Protein AF-A0A6C0GTU0-F1 (afdb_monomer)

Structure (mmCIF, N/CA/C/O backbone):
data_AF-A0A6C0GTU0-F1
#
_entry.id   AF-A0A6C0GTU0-F1
#
loop_
_atom_site.group_PDB
_atom_site.id
_atom_site.type_symbol
_atom_site.label_atom_id
_atom_site.label_alt_id
_atom_site.label_comp_id
_atom_site.label_asym_id
_atom_site.label_entity_id
_atom_site.label_seq_id
_atom_site.pdbx_PDB_ins_code
_atom_site.Cartn_x
_atom_site.Cartn_y
_atom_site.Cartn_z
_atom_site.occupancy
_atom_site.B_iso_or_equiv
_atom_site.auth_seq_id
_atom_site.auth_comp_id
_atom_site.auth_asym_id
_atom_site.auth_atom_id
_atom_site.pdbx_PDB_model_num
ATOM 1 N N . MET A 1 1 ? 48.951 -24.803 -34.160 1.00 52.44 1 MET A N 1
ATOM 2 C CA . MET A 1 1 ? 48.571 -24.005 -32.979 1.00 52.44 1 MET A CA 1
ATOM 3 C C . MET A 1 1 ? 47.193 -23.452 -33.278 1.00 52.44 1 MET A C 1
ATOM 5 O O . MET A 1 1 ? 47.098 -22.348 -33.770 1.00 52.44 1 MET A O 1
ATOM 9 N N . GLU A 1 2 ? 46.143 -24.242 -33.074 1.00 46.53 2 GLU A N 1
ATOM 10 C CA . GLU A 1 2 ? 44.761 -23.826 -33.342 1.00 46.53 2 GLU A CA 1
ATOM 11 C C . GLU A 1 2 ? 43.892 -24.468 -32.264 1.00 46.53 2 GLU A C 1
ATOM 13 O O . GLU A 1 2 ? 43.667 -25.677 -32.251 1.00 46.53 2 GLU A O 1
ATOM 18 N N . ARG A 1 3 ? 43.519 -23.664 -31.265 1.00 49.16 3 ARG A N 1
ATOM 19 C CA . ARG A 1 3 ? 42.569 -24.057 -30.227 1.00 49.16 3 ARG A CA 1
ATOM 20 C C . ARG A 1 3 ? 41.173 -23.763 -30.765 1.00 49.16 3 ARG A C 1
ATOM 22 O O . ARG A 1 3 ? 40.819 -22.602 -30.934 1.00 49.16 3 ARG A O 1
ATOM 29 N N . LEU A 1 4 ? 40.402 -24.814 -31.025 1.00 56.84 4 LEU A N 1
ATOM 30 C CA . LEU A 1 4 ? 38.950 -24.736 -31.175 1.00 56.84 4 LEU A CA 1
ATOM 31 C C . LEU A 1 4 ? 38.357 -24.160 -29.874 1.00 56.84 4 LEU A C 1
ATOM 33 O O . LEU A 1 4 ? 38.624 -24.732 -28.813 1.00 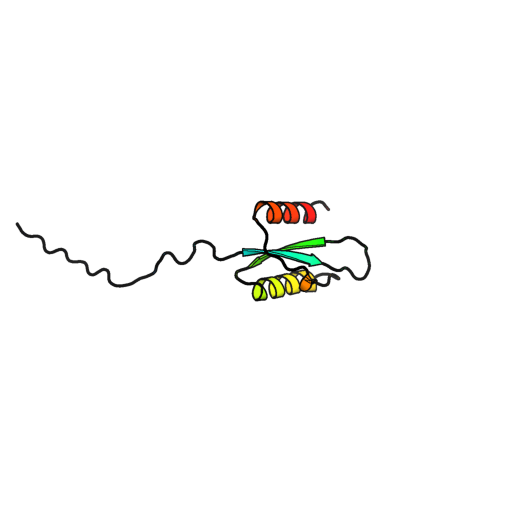56.84 4 LEU A O 1
ATOM 37 N N . PRO A 1 5 ? 37.559 -23.079 -29.897 1.00 54.44 5 PRO A N 1
ATOM 38 C CA . PRO A 1 5 ? 36.758 -22.719 -28.740 1.00 54.44 5 PRO A CA 1
ATOM 39 C C . PRO A 1 5 ? 35.554 -23.664 -28.674 1.00 54.44 5 PRO A C 1
ATOM 41 O O . PRO A 1 5 ? 34.545 -23.486 -29.354 1.00 54.44 5 PRO A O 1
ATOM 44 N N . ALA A 1 6 ? 35.680 -24.702 -27.852 1.00 55.50 6 ALA A N 1
ATOM 45 C CA . ALA A 1 6 ? 34.533 -25.371 -27.268 1.00 55.50 6 ALA A CA 1
ATOM 46 C C . ALA A 1 6 ? 34.048 -24.504 -26.100 1.00 55.50 6 ALA A C 1
ATOM 48 O O . ALA A 1 6 ? 34.686 -24.498 -25.057 1.00 55.50 6 ALA A O 1
ATOM 49 N N . ASP A 1 7 ? 32.979 -23.736 -26.306 1.00 50.25 7 ASP A N 1
ATOM 50 C CA . ASP A 1 7 ? 31.803 -23.853 -25.443 1.00 50.25 7 ASP A CA 1
ATOM 51 C C . ASP A 1 7 ? 30.600 -23.151 -26.084 1.00 50.25 7 ASP A C 1
ATOM 53 O O . ASP A 1 7 ? 30.548 -21.930 -26.249 1.00 50.25 7 ASP A O 1
ATOM 57 N N . LYS A 1 8 ? 29.619 -23.958 -26.485 1.00 53.31 8 LYS A N 1
ATOM 58 C CA . LYS A 1 8 ? 28.277 -23.487 -26.797 1.00 53.31 8 LYS A CA 1
ATOM 59 C C . LYS A 1 8 ? 27.559 -23.222 -25.472 1.00 53.31 8 LYS A C 1
ATOM 61 O O . LYS A 1 8 ? 26.814 -24.079 -25.011 1.00 53.31 8 LYS A O 1
ATOM 66 N N . ALA A 1 9 ? 27.686 -22.021 -24.922 1.00 47.44 9 ALA A N 1
ATOM 67 C CA . ALA A 1 9 ? 26.749 -21.539 -23.910 1.00 47.44 9 ALA A CA 1
ATOM 68 C C . ALA A 1 9 ? 25.492 -20.990 -24.608 1.00 47.44 9 ALA A C 1
ATOM 70 O O . ALA A 1 9 ? 25.292 -19.786 -24.753 1.00 47.44 9 ALA A O 1
ATOM 71 N N . SER A 1 10 ? 24.661 -21.899 -25.118 1.00 54.44 10 SER A N 1
ATOM 72 C CA . SER A 1 10 ? 23.276 -21.587 -25.459 1.00 54.44 10 SER A CA 1
ATOM 73 C C . SER A 1 10 ? 22.435 -21.774 -24.199 1.00 54.44 10 SER A C 1
ATOM 75 O O . SER A 1 10 ? 22.460 -22.849 -23.607 1.00 54.44 10 SER A O 1
ATOM 77 N N . THR A 1 11 ? 21.634 -20.760 -23.864 1.00 50.97 11 THR A N 1
ATOM 78 C CA . THR A 1 11 ? 20.606 -20.766 -22.807 1.00 50.97 11 THR A CA 1
ATOM 79 C C . THR A 1 11 ? 21.155 -20.613 -21.386 1.00 50.97 11 THR A C 1
ATOM 81 O O . THR A 1 11 ? 21.762 -21.528 -20.842 1.00 50.97 11 THR A O 1
ATOM 84 N N . ASN A 1 12 ? 20.882 -19.477 -20.742 1.00 45.12 12 ASN A N 1
ATOM 85 C CA . ASN A 1 12 ? 19.959 -19.410 -19.601 1.00 45.12 12 ASN A CA 1
ATOM 86 C C . ASN A 1 12 ? 20.028 -18.030 -18.934 1.00 45.12 12 ASN A C 1
ATOM 88 O O . ASN A 1 12 ? 21.021 -17.676 -18.311 1.00 45.12 12 ASN A O 1
ATOM 92 N N . ASN A 1 13 ? 18.886 -17.348 -19.026 1.00 49.62 13 ASN A N 1
ATOM 93 C CA . ASN A 1 13 ? 18.404 -16.268 -18.175 1.00 49.62 13 ASN A CA 1
ATOM 94 C C . ASN A 1 13 ? 19.110 -14.903 -18.317 1.00 49.62 13 ASN A C 1
ATOM 96 O O . ASN A 1 13 ? 20.298 -14.782 -18.021 1.00 49.62 13 ASN A O 1
ATOM 100 N N . PRO A 1 14 ? 18.375 -13.820 -18.662 1.00 48.56 14 PRO A N 1
ATOM 101 C CA . PRO A 1 14 ? 18.790 -12.514 -18.162 1.00 48.56 14 PRO A CA 1
ATOM 102 C C . PRO A 1 14 ? 18.867 -12.616 -16.627 1.00 48.56 14 PRO A C 1
ATOM 104 O O . PRO A 1 14 ? 18.194 -13.483 -16.058 1.00 48.56 14 PRO A O 1
ATOM 107 N N . PRO A 1 15 ? 19.636 -11.776 -15.916 1.00 49.19 15 PRO A N 1
ATOM 108 C CA . PRO A 1 15 ? 19.405 -11.599 -14.489 1.00 49.19 15 PRO A CA 1
ATOM 109 C C . PRO A 1 15 ? 17.989 -11.019 -14.302 1.00 49.19 15 PRO A C 1
ATOM 111 O O . PRO A 1 15 ? 17.791 -9.816 -14.181 1.00 49.19 15 PRO A O 1
ATOM 114 N N . LEU A 1 16 ? 16.977 -11.888 -14.359 1.00 50.59 16 LEU A N 1
ATOM 115 C CA . LEU A 1 16 ? 15.637 -11.665 -13.847 1.00 50.59 16 LEU A CA 1
ATOM 116 C C . LEU A 1 16 ? 15.835 -11.492 -12.346 1.00 50.59 16 LEU A C 1
ATOM 118 O O . LEU A 1 16 ? 16.264 -12.452 -11.715 1.00 50.59 16 LEU A O 1
ATOM 122 N N . TYR A 1 17 ? 15.565 -10.289 -11.837 1.00 49.41 17 TYR A N 1
ATOM 123 C CA . TYR A 1 17 ? 15.634 -9.815 -10.440 1.00 49.41 17 TYR A CA 1
ATOM 124 C C . TYR A 1 17 ? 16.536 -8.586 -10.229 1.00 49.41 17 TYR A C 1
ATOM 126 O O . TYR A 1 17 ? 17.278 -8.490 -9.258 1.00 49.41 17 TYR A O 1
ATOM 134 N N . LEU A 1 18 ? 16.402 -7.569 -11.079 1.00 50.41 18 LEU A N 1
ATOM 135 C CA . LEU A 1 18 ? 16.378 -6.204 -10.551 1.00 50.41 18 LEU A CA 1
ATOM 136 C C . LEU A 1 18 ? 14.923 -5.908 -10.181 1.00 50.41 18 LEU A C 1
ATOM 138 O O . LEU A 1 18 ? 14.146 -5.489 -11.022 1.00 50.41 18 LEU A O 1
ATOM 142 N N . SER A 1 19 ? 14.562 -6.260 -8.948 1.00 55.41 19 SER A N 1
ATOM 143 C CA . SER A 1 19 ? 13.517 -5.628 -8.135 1.00 55.41 19 SER A CA 1
ATOM 144 C C . SER A 1 19 ? 12.335 -4.980 -8.877 1.00 55.41 19 SER A C 1
ATOM 146 O O . SER A 1 19 ? 12.103 -3.788 -8.729 1.00 55.41 19 SER A O 1
ATOM 148 N N . ASP A 1 20 ? 11.525 -5.764 -9.594 1.00 66.00 20 ASP A N 1
ATOM 149 C CA . ASP A 1 20 ? 10.240 -5.312 -10.171 1.00 66.00 20 ASP A CA 1
ATOM 150 C C . ASP A 1 20 ? 9.150 -5.153 -9.084 1.00 66.00 20 ASP A C 1
ATOM 152 O O . ASP A 1 20 ? 7.972 -5.425 -9.293 1.00 66.00 20 ASP A O 1
ATOM 156 N N . MET A 1 21 ? 9.557 -4.855 -7.849 1.00 74.44 21 MET A N 1
ATOM 157 C CA . MET A 1 21 ? 8.645 -4.588 -6.748 1.00 74.44 21 MET A CA 1
ATOM 158 C C . MET A 1 21 ? 8.517 -3.079 -6.624 1.00 74.44 21 MET A C 1
ATOM 160 O O . MET A 1 21 ? 9.493 -2.380 -6.360 1.00 74.44 21 MET A O 1
ATOM 164 N N . ALA A 1 22 ? 7.306 -2.588 -6.829 1.00 85.81 22 ALA A N 1
ATOM 165 C CA . ALA A 1 22 ? 6.961 -1.206 -6.612 1.00 85.81 22 ALA A CA 1
ATOM 166 C C . ALA A 1 22 ? 6.493 -1.002 -5.165 1.00 85.81 22 ALA A C 1
ATOM 168 O O . ALA A 1 22 ? 5.860 -1.860 -4.536 1.00 85.81 22 ALA A O 1
ATOM 169 N N . LEU A 1 23 ? 6.810 0.170 -4.627 1.00 89.69 23 LEU A N 1
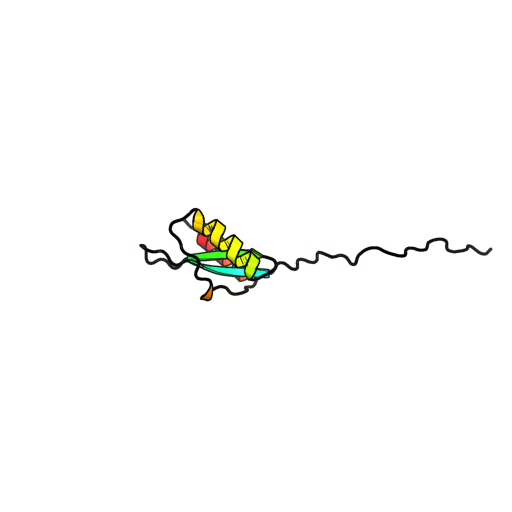ATOM 170 C CA . LEU A 1 23 ? 6.373 0.573 -3.303 1.00 89.69 23 LEU A CA 1
ATOM 171 C C . LEU A 1 23 ? 5.034 1.283 -3.445 1.00 89.69 23 LEU A C 1
ATOM 173 O O . LEU A 1 23 ? 4.864 2.175 -4.269 1.00 89.69 23 LEU A O 1
ATOM 177 N N . TYR A 1 24 ? 4.066 0.877 -2.642 1.00 90.44 24 TYR A N 1
ATOM 178 C CA . TYR A 1 24 ? 2.727 1.437 -2.632 1.00 90.44 24 TYR A CA 1
ATOM 179 C C . TYR A 1 24 ? 2.400 1.968 -1.245 1.00 90.44 24 TYR A C 1
ATOM 181 O O . TYR A 1 24 ? 2.774 1.375 -0.229 1.00 90.44 24 TYR A O 1
ATOM 189 N N . LYS A 1 25 ? 1.615 3.043 -1.196 1.00 90.19 25 LYS A N 1
ATOM 190 C CA . LYS A 1 25 ? 0.867 3.420 0.005 1.00 90.19 25 LYS A CA 1
ATOM 191 C C . LYS A 1 25 ? -0.617 3.257 -0.233 1.00 90.19 25 LYS A C 1
ATOM 193 O O . LYS A 1 25 ? -1.127 3.513 -1.324 1.00 90.19 25 LYS A O 1
ATOM 198 N N . ILE A 1 26 ? -1.316 2.867 0.820 1.00 88.69 26 ILE A N 1
ATOM 199 C CA . ILE A 1 26 ? -2.772 2.829 0.848 1.00 88.69 26 ILE A CA 1
ATOM 200 C C . ILE A 1 26 ? -3.269 3.433 2.149 1.00 88.69 26 ILE A C 1
ATOM 202 O O . ILE A 1 26 ? -2.728 3.180 3.229 1.00 88.69 26 ILE A O 1
ATOM 206 N N . LYS A 1 27 ? -4.295 4.268 2.017 1.00 87.62 27 LYS A N 1
ATOM 207 C CA . LYS A 1 27 ? -4.937 4.934 3.139 1.00 87.62 27 LYS A CA 1
ATOM 208 C C . LYS A 1 27 ? -5.830 3.945 3.874 1.00 87.62 27 LYS A C 1
ATOM 210 O O . LYS A 1 27 ? -6.550 3.167 3.255 1.00 87.62 27 LYS A O 1
ATOM 215 N N . LEU A 1 28 ?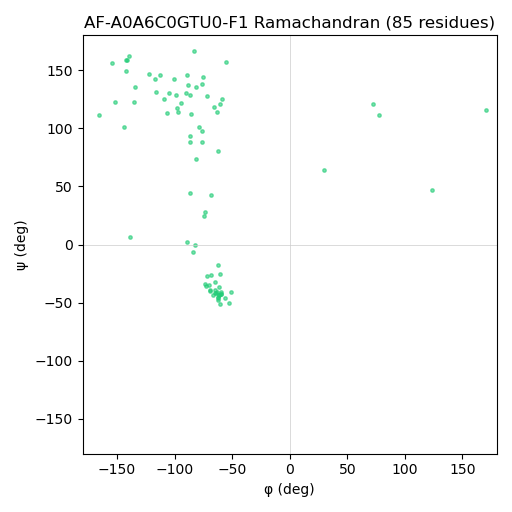 -5.802 3.988 5.195 1.00 82.31 28 LEU A N 1
ATOM 216 C CA . LEU A 1 28 ? -6.700 3.243 6.058 1.00 82.31 28 LEU A CA 1
ATOM 217 C C . LEU A 1 28 ? -7.837 4.146 6.520 1.00 82.31 28 LEU A C 1
ATOM 219 O O . LEU A 1 28 ? -7.613 5.227 7.069 1.00 82.31 28 LEU A O 1
ATOM 223 N N . ILE A 1 29 ? -9.062 3.668 6.343 1.00 76.38 29 ILE A N 1
ATOM 224 C CA . ILE A 1 29 ? -10.269 4.274 6.892 1.00 76.38 29 ILE A CA 1
ATOM 225 C C . ILE A 1 29 ? -10.585 3.521 8.185 1.00 76.38 29 ILE A C 1
ATOM 227 O O . ILE A 1 29 ? -10.892 2.327 8.164 1.00 76.38 29 ILE A O 1
ATOM 231 N N . LYS A 1 30 ? -10.485 4.200 9.333 1.00 71.00 30 LYS A N 1
ATOM 232 C CA . LYS A 1 30 ? -10.938 3.643 10.614 1.00 71.00 30 LYS A CA 1
ATOM 233 C C . LYS A 1 30 ? -12.411 3.978 10.822 1.00 71.00 30 LYS A C 1
ATOM 235 O O . LYS A 1 30 ? -12.808 5.122 10.632 1.00 71.00 30 LYS A O 1
ATOM 240 N N . ASN A 1 31 ? -13.193 3.010 11.295 1.00 61.12 31 ASN A N 1
ATOM 241 C CA . ASN A 1 31 ? -14.617 3.212 11.579 1.00 61.12 31 ASN A CA 1
ATOM 242 C C . ASN A 1 31 ? -14.862 4.168 12.778 1.00 61.12 31 ASN A C 1
ATOM 244 O O . ASN A 1 31 ? -15.878 4.846 12.821 1.00 61.12 31 ASN A O 1
ATOM 248 N N . ILE A 1 32 ? -13.917 4.282 13.730 1.00 56.38 32 ILE A N 1
ATOM 249 C CA . ILE A 1 32 ? -14.192 4.878 15.061 1.00 56.38 32 ILE A CA 1
ATOM 250 C C . ILE A 1 32 ? -13.113 5.811 15.649 1.00 56.38 32 ILE A C 1
ATOM 252 O O . ILE A 1 32 ? -13.217 6.232 16.799 1.00 56.38 32 ILE A O 1
ATOM 256 N N . SER A 1 33 ? -12.044 6.169 14.931 1.00 52.56 33 SER A N 1
ATOM 257 C CA . SER A 1 33 ? -11.112 7.202 15.433 1.00 52.56 33 SER A CA 1
ATOM 258 C C . SER A 1 33 ? -10.442 7.933 14.280 1.00 52.56 33 SER A C 1
ATOM 260 O O . SER A 1 33 ? -9.787 7.301 13.459 1.00 52.56 33 SER A O 1
ATOM 262 N N . ALA A 1 34 ? -10.600 9.257 14.255 1.00 53.56 34 ALA A N 1
ATOM 263 C CA . ALA A 1 34 ? -10.245 10.195 13.188 1.00 53.56 34 ALA A CA 1
ATOM 264 C C . ALA A 1 34 ? -8.731 10.383 12.940 1.00 53.56 34 ALA A C 1
ATOM 266 O O . ALA A 1 34 ? -8.258 11.504 12.783 1.00 53.56 34 ALA A O 1
ATOM 267 N N . ARG A 1 35 ? -7.944 9.304 12.938 1.00 61.16 35 ARG A N 1
ATOM 268 C CA . ARG A 1 35 ? -6.557 9.344 12.471 1.00 61.16 35 ARG A CA 1
ATOM 269 C C . ARG A 1 35 ? -6.482 8.649 11.126 1.00 61.16 35 ARG A C 1
ATOM 271 O O . ARG A 1 35 ? -6.702 7.445 11.034 1.00 61.16 35 ARG A O 1
ATOM 278 N N . GLU A 1 36 ? -6.186 9.439 10.105 1.00 69.31 36 GLU A N 1
ATOM 279 C CA . GLU A 1 36 ? -5.743 8.942 8.810 1.00 69.31 36 GLU A CA 1
ATOM 280 C C . GLU A 1 36 ? -4.436 8.174 9.036 1.00 69.31 36 GLU A C 1
ATOM 282 O O . GLU A 1 36 ? -3.480 8.728 9.577 1.00 69.31 36 GLU A O 1
ATOM 287 N N . ALA A 1 37 ? -4.417 6.890 8.685 1.00 77.94 37 ALA A N 1
ATOM 288 C CA . ALA A 1 37 ? -3.213 6.067 8.725 1.00 77.94 37 ALA A CA 1
ATOM 289 C C . ALA A 1 37 ? -2.888 5.608 7.306 1.00 77.94 37 ALA A C 1
ATOM 291 O O . ALA A 1 37 ? -3.791 5.327 6.518 1.00 77.94 37 ALA A O 1
ATOM 292 N N . TRP A 1 38 ? -1.606 5.551 6.974 1.00 85.25 38 TRP A N 1
ATOM 293 C CA . TRP A 1 38 ? -1.127 5.074 5.684 1.00 85.25 38 TRP A CA 1
ATOM 294 C C . TRP A 1 38 ? -0.306 3.826 5.934 1.00 85.25 38 TRP A C 1
ATOM 296 O O . TRP A 1 38 ? 0.572 3.840 6.791 1.00 85.25 38 TRP A O 1
ATOM 306 N N . ILE A 1 39 ? -0.573 2.755 5.187 1.00 84.75 39 ILE A N 1
ATOM 307 C CA . ILE A 1 39 ? 0.265 1.561 5.264 1.00 84.75 39 ILE A CA 1
ATOM 308 C C . ILE A 1 39 ? 1.169 1.472 4.036 1.00 84.75 39 ILE A C 1
ATOM 310 O O . ILE A 1 39 ? 0.683 1.571 2.905 1.00 84.75 39 ILE A O 1
ATOM 314 N N . PRO A 1 40 ? 2.473 1.254 4.255 1.00 88.88 40 PRO A N 1
ATOM 315 C CA . PRO A 1 40 ? 3.409 0.980 3.189 1.00 88.88 40 PRO A CA 1
ATOM 316 C C . PRO A 1 40 ? 3.310 -0.506 2.808 1.00 88.88 40 PRO A C 1
ATOM 318 O O . PRO A 1 40 ? 3.203 -1.401 3.670 1.00 88.88 40 PRO A O 1
ATOM 321 N N . VAL A 1 41 ? 3.294 -0.766 1.504 1.00 88.00 41 VAL A N 1
ATOM 322 C CA . VAL A 1 41 ? 3.146 -2.092 0.903 1.00 88.00 41 VAL A CA 1
ATOM 323 C C . VAL A 1 41 ? 4.154 -2.237 -0.224 1.00 88.00 41 VAL A C 1
ATOM 325 O O . VAL A 1 41 ? 4.145 -1.460 -1.166 1.00 88.00 41 VAL A O 1
ATOM 328 N N . ASN A 1 42 ? 5.006 -3.250 -0.133 1.00 88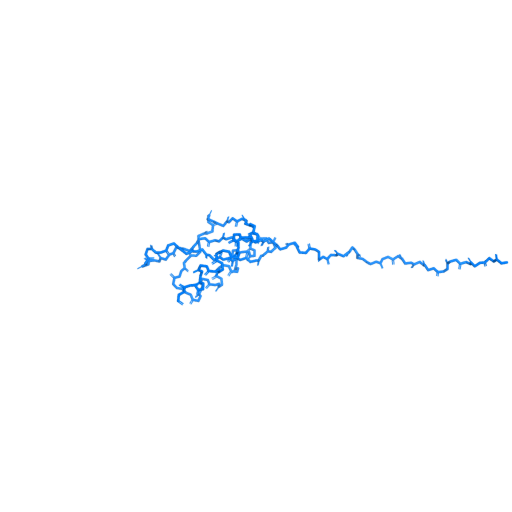.25 42 ASN A N 1
ATOM 329 C CA . ASN A 1 42 ? 5.908 -3.615 -1.214 1.00 88.25 42 ASN A CA 1
ATOM 330 C C . ASN A 1 42 ? 5.253 -4.724 -2.049 1.00 88.25 42 ASN A C 1
ATOM 332 O O . ASN A 1 42 ? 4.879 -5.755 -1.479 1.00 88.25 42 ASN A O 1
ATOM 336 N N . ALA A 1 43 ? 5.048 -4.502 -3.347 1.00 86.56 43 ALA A N 1
ATOM 337 C CA . ALA A 1 43 ? 4.347 -5.448 -4.213 1.00 86.56 43 ALA A CA 1
ATOM 338 C C . ALA A 1 43 ? 4.764 -5.320 -5.684 1.00 86.56 43 ALA A C 1
ATOM 340 O O . ALA A 1 43 ? 5.182 -4.260 -6.126 1.00 86.56 43 ALA A O 1
ATOM 341 N N . HIS A 1 44 ? 4.593 -6.386 -6.463 1.00 84.31 44 HIS A N 1
ATOM 342 C CA . HIS A 1 44 ? 4.845 -6.352 -7.912 1.00 84.31 44 HIS A CA 1
ATOM 343 C C . HIS A 1 44 ? 3.764 -5.600 -8.698 1.00 84.31 44 HIS A C 1
ATOM 345 O O . HIS A 1 44 ? 4.046 -4.922 -9.675 1.00 84.31 44 HIS A O 1
ATOM 351 N N . ASP A 1 45 ? 2.518 -5.688 -8.234 1.00 85.25 45 ASP A N 1
ATOM 352 C CA . ASP A 1 45 ? 1.364 -5.120 -8.918 1.00 85.25 45 ASP A CA 1
ATOM 353 C C . ASP A 1 45 ? 0.371 -4.539 -7.918 1.00 85.25 45 ASP A C 1
ATOM 355 O O . ASP A 1 45 ? 0.259 -4.993 -6.772 1.00 85.25 45 ASP A O 1
ATOM 359 N N . ILE A 1 46 ? -0.478 -3.634 -8.407 1.00 83.62 46 ILE A N 1
ATOM 360 C CA . ILE A 1 46 ? -1.621 -3.080 -7.670 1.00 83.62 46 ILE A CA 1
ATOM 361 C C . ILE A 1 46 ? -2.493 -4.185 -7.055 1.00 83.62 46 ILE A C 1
ATOM 363 O O . ILE A 1 46 ? -2.918 -4.064 -5.909 1.00 83.62 46 ILE A O 1
ATOM 367 N N . ALA A 1 47 ? -2.751 -5.288 -7.766 1.00 87.38 47 ALA A N 1
ATOM 368 C CA . ALA A 1 47 ? -3.569 -6.384 -7.240 1.00 87.38 47 ALA A CA 1
ATOM 369 C C . ALA A 1 47 ? -2.929 -7.060 -6.013 1.00 87.38 47 ALA A C 1
ATOM 371 O O . ALA A 1 47 ? -3.610 -7.332 -5.020 1.00 87.38 47 ALA A O 1
ATOM 372 N N . GLN A 1 48 ? -1.613 -7.282 -6.052 1.00 87.25 48 GLN A N 1
ATOM 373 C CA . GLN A 1 48 ? -0.871 -7.843 -4.927 1.00 87.25 48 GLN A CA 1
ATOM 374 C C . GLN A 1 48 ? -0.795 -6.837 -3.770 1.00 87.25 48 GLN A C 1
ATOM 376 O O . GLN A 1 48 ? -1.003 -7.226 -2.619 1.00 87.25 48 GLN A O 1
ATOM 381 N N . ALA A 1 49 ? -0.613 -5.546 -4.070 1.00 87.69 49 ALA A N 1
ATOM 382 C CA . ALA A 1 49 ? -0.633 -4.482 -3.072 1.00 87.69 49 ALA A CA 1
ATOM 383 C C . ALA A 1 49 ? -1.978 -4.424 -2.330 1.00 87.69 49 ALA A C 1
ATOM 385 O O . ALA A 1 49 ? -2.011 -4.337 -1.101 1.00 87.69 49 ALA A O 1
ATOM 386 N N . ARG A 1 50 ? -3.096 -4.560 -3.058 1.00 88.00 50 ARG A N 1
ATOM 387 C CA . ARG A 1 50 ? -4.444 -4.635 -2.476 1.00 88.00 50 ARG A CA 1
ATOM 388 C C . ARG A 1 50 ? -4.578 -5.827 -1.540 1.00 88.00 50 ARG A C 1
ATOM 390 O O . ARG A 1 50 ? -4.962 -5.623 -0.398 1.00 88.00 50 ARG A O 1
ATOM 397 N N . ASN A 1 51 ? -4.206 -7.031 -1.974 1.00 89.12 51 ASN A N 1
ATOM 398 C CA . ASN A 1 51 ? -4.290 -8.232 -1.134 1.00 89.12 51 ASN A CA 1
ATOM 399 C C . ASN A 1 51 ? -3.423 -8.125 0.128 1.00 89.12 51 ASN A C 1
ATOM 401 O O . ASN A 1 51 ? -3.878 -8.454 1.224 1.00 89.12 51 ASN A O 1
ATOM 405 N N . ALA A 1 52 ? -2.192 -7.628 0.001 1.00 87.75 52 ALA A N 1
ATOM 406 C CA . ALA A 1 52 ? -1.301 -7.414 1.138 1.00 87.75 52 ALA A CA 1
ATOM 407 C C . ALA A 1 52 ? -1.871 -6.380 2.124 1.00 87.75 52 ALA A C 1
ATOM 409 O O . ALA A 1 52 ? -1.836 -6.592 3.340 1.00 87.75 52 ALA A O 1
ATOM 410 N N . ALA A 1 53 ? -2.460 -5.298 1.609 1.00 86.00 53 ALA A N 1
ATOM 411 C CA . ALA A 1 53 ? -3.170 -4.311 2.409 1.00 86.00 53 ALA A CA 1
ATOM 412 C C . ALA A 1 53 ? -4.376 -4.921 3.127 1.00 86.00 53 ALA A C 1
ATOM 414 O O . ALA A 1 53 ? -4.508 -4.743 4.336 1.00 86.00 53 ALA A O 1
ATOM 415 N N . THR A 1 54 ? -5.214 -5.694 2.428 1.00 85.06 54 THR A N 1
ATOM 416 C CA . THR A 1 54 ? -6.354 -6.408 3.019 1.00 85.06 54 THR A CA 1
ATOM 417 C C . THR A 1 54 ? -5.899 -7.312 4.155 1.00 85.06 54 THR A C 1
ATOM 419 O O . THR A 1 54 ? -6.492 -7.275 5.228 1.00 85.06 54 THR A O 1
ATOM 422 N N . LEU A 1 55 ? -4.823 -8.080 3.972 1.00 84.38 55 LEU A N 1
ATOM 423 C CA . LEU A 1 55 ? -4.293 -8.985 4.996 1.00 84.38 55 LEU A CA 1
ATOM 424 C C . LEU A 1 55 ? -3.778 -8.238 6.232 1.00 84.38 55 LEU A C 1
ATOM 426 O O . LEU A 1 55 ? -4.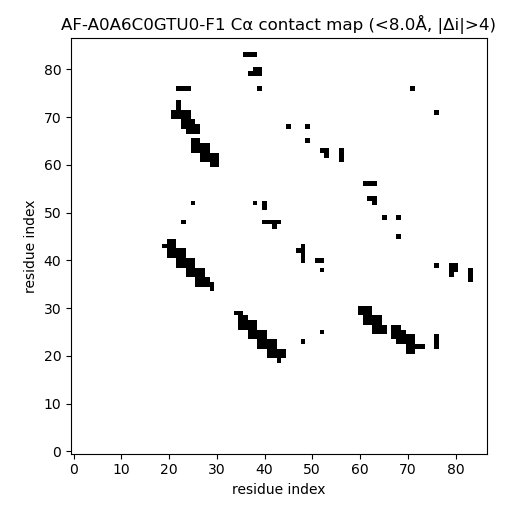055 -8.661 7.357 1.00 84.38 55 LEU A O 1
ATOM 430 N N . LYS A 1 56 ? -3.070 -7.115 6.044 1.00 78.56 56 LYS A N 1
ATOM 431 C CA . LYS A 1 56 ? -2.656 -6.233 7.149 1.00 78.56 56 LYS A CA 1
ATOM 432 C C . LYS A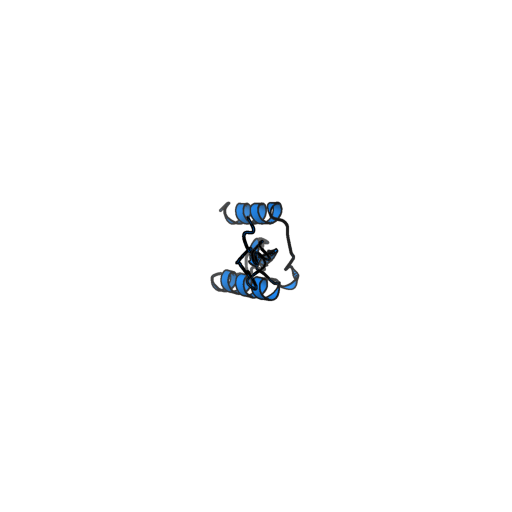 1 56 ? -3.871 -5.663 7.884 1.00 78.56 56 LYS A C 1
ATOM 434 O O . LYS A 1 56 ? -3.905 -5.684 9.111 1.00 78.56 56 LYS A O 1
ATOM 439 N N . CYS A 1 57 ? -4.880 -5.233 7.132 1.00 75.44 57 CYS A N 1
ATOM 440 C CA . CYS A 1 57 ? -6.106 -4.653 7.662 1.00 75.44 57 CYS A CA 1
ATOM 441 C C . CYS A 1 57 ? -6.995 -5.674 8.366 1.00 75.44 57 CYS A C 1
ATOM 443 O O . CYS A 1 57 ? -7.579 -5.340 9.377 1.00 75.44 57 CYS A O 1
ATOM 445 N N . THR A 1 58 ? -7.049 -6.929 7.913 1.00 70.38 58 THR A N 1
ATOM 446 C CA . THR A 1 58 ? -7.911 -7.981 8.492 1.00 70.38 58 THR A CA 1
ATOM 447 C C . THR A 1 58 ? -7.576 -8.264 9.959 1.00 70.38 58 THR A C 1
ATOM 449 O O . THR A 1 58 ? -8.429 -8.702 10.725 1.00 70.38 58 THR A O 1
ATOM 452 N N . LYS A 1 59 ? -6.338 -7.987 10.380 1.00 67.94 59 LYS A N 1
ATOM 453 C CA . LYS A 1 59 ? -5.911 -8.124 11.780 1.00 67.94 59 LYS A CA 1
ATOM 454 C C . LYS A 1 59 ? -6.290 -6.923 12.655 1.00 67.94 59 LYS A C 1
ATOM 456 O O . LYS A 1 59 ? -5.970 -6.910 13.839 1.00 67.94 59 LYS A O 1
ATOM 461 N N . THR A 1 60 ? -6.934 -5.911 12.088 1.00 63.78 60 THR A N 1
ATOM 462 C CA . THR A 1 60 ? -7.196 -4.617 12.721 1.00 63.78 60 THR A CA 1
ATOM 463 C C . THR A 1 60 ? -8.591 -4.096 12.347 1.00 63.78 60 THR A C 1
ATOM 465 O O . THR A 1 60 ? -9.142 -4.467 11.325 1.00 63.78 60 THR A O 1
ATOM 468 N N . GLU A 1 61 ? -9.190 -3.189 13.117 1.00 72.44 61 GLU A N 1
ATOM 469 C CA . GLU A 1 61 ? -10.492 -2.573 12.764 1.00 72.44 61 GLU A CA 1
ATOM 470 C C . GLU A 1 61 ? -10.389 -1.516 11.636 1.00 72.44 61 GLU A C 1
ATOM 472 O O . GLU A 1 61 ? -11.182 -0.572 11.561 1.00 72.44 61 GLU A O 1
ATOM 477 N N . PHE A 1 62 ? -9.362 -1.615 10.790 1.00 75.69 62 PHE A N 1
ATOM 478 C CA . PHE A 1 62 ? -9.101 -0.688 9.695 1.00 75.69 62 PHE A CA 1
ATOM 479 C C . PHE A 1 62 ? -9.585 -1.279 8.375 1.00 75.69 62 PHE A C 1
ATOM 481 O O . PHE A 1 62 ? -9.436 -2.473 8.123 1.00 75.69 62 PHE A O 1
ATOM 488 N N . ILE A 1 63 ? -10.136 -0.428 7.514 1.00 81.69 63 ILE A N 1
ATOM 489 C CA . ILE A 1 63 ? -10.551 -0.795 6.161 1.00 81.69 63 ILE A CA 1
ATOM 490 C C . ILE A 1 63 ? -9.582 -0.124 5.180 1.00 81.69 63 ILE A C 1
ATOM 492 O O . ILE A 1 63 ? -9.407 1.094 5.252 1.00 81.69 63 ILE A O 1
ATOM 496 N N . PRO A 1 64 ? -8.937 -0.875 4.271 1.00 84.69 64 PRO A N 1
ATOM 497 C CA . PRO A 1 64 ? -8.062 -0.289 3.264 1.00 84.69 64 PRO A CA 1
ATOM 498 C C . PRO A 1 64 ? -8.891 0.454 2.209 1.00 84.69 64 PRO A C 1
ATOM 500 O O . PRO A 1 64 ? -9.802 -0.118 1.609 1.00 84.69 64 PRO A O 1
ATOM 503 N N . ASP A 1 65 ? -8.557 1.716 1.948 1.00 88.00 65 ASP A N 1
ATOM 504 C CA . ASP A 1 65 ? -9.159 2.504 0.875 1.00 88.00 65 ASP A CA 1
ATOM 505 C C . ASP A 1 65 ? -8.414 2.278 -0.436 1.00 88.00 65 ASP A C 1
ATOM 507 O O . ASP A 1 65 ? -7.430 2.949 -0.749 1.00 88.00 65 ASP A O 1
ATOM 511 N N . TYR A 1 66 ? -8.894 1.322 -1.228 1.00 85.38 66 TYR A N 1
ATOM 512 C CA . TYR A 1 66 ? -8.265 0.982 -2.504 1.00 85.38 66 TYR A CA 1
ATOM 513 C C . TYR A 1 66 ? -8.269 2.135 -3.519 1.00 85.38 66 TYR A C 1
ATOM 515 O O . TYR A 1 66 ? -7.475 2.093 -4.453 1.00 85.38 66 TYR A O 1
ATOM 523 N N . ASN A 1 67 ? -9.110 3.159 -3.335 1.00 86.88 67 ASN A N 1
ATOM 524 C CA . ASN A 1 67 ? -9.099 4.364 -4.171 1.00 86.88 67 ASN A CA 1
ATOM 525 C C . ASN A 1 67 ? -7.872 5.250 -3.904 1.00 86.88 67 ASN A C 1
ATOM 527 O O . ASN A 1 67 ? -7.432 5.968 -4.794 1.00 86.88 67 ASN A O 1
ATOM 531 N N . SER A 1 68 ? -7.309 5.181 -2.696 1.00 87.00 68 SER A N 1
ATOM 532 C CA . SER A 1 68 ? -6.099 5.910 -2.299 1.00 87.00 68 SER A CA 1
ATOM 533 C C . SER A 1 68 ? -4.804 5.135 -2.574 1.00 87.00 68 SER A C 1
ATOM 535 O O . SER A 1 68 ? -3.726 5.610 -2.198 1.00 87.00 68 SER A O 1
ATOM 537 N N . LEU A 1 69 ? -4.891 3.937 -3.170 1.00 89.12 69 LEU A N 1
ATOM 538 C CA . LEU A 1 69 ? -3.727 3.128 -3.518 1.00 89.12 69 LEU A CA 1
ATOM 539 C C . LEU A 1 69 ? -2.919 3.841 -4.603 1.00 89.12 69 LEU A C 1
ATOM 541 O O . LEU A 1 69 ? -3.393 4.036 -5.720 1.00 89.12 69 LEU A O 1
ATOM 545 N N . GLN A 1 70 ? -1.681 4.182 -4.279 1.00 89.62 70 GLN A N 1
ATOM 546 C CA . GLN A 1 70 ? -0.779 4.863 -5.197 1.00 89.62 70 GLN A CA 1
ATOM 547 C C . GLN A 1 70 ? 0.640 4.336 -5.034 1.00 89.62 70 GLN A C 1
ATOM 549 O O . GLN A 1 70 ? 1.022 3.903 -3.943 1.00 89.62 70 GLN A O 1
ATOM 554 N N . VAL A 1 71 ? 1.387 4.352 -6.136 1.00 90.12 71 VAL A N 1
ATOM 555 C CA . VAL A 1 71 ? 2.812 4.027 -6.134 1.00 90.12 71 VAL A CA 1
ATOM 556 C C . VAL A 1 71 ? 3.588 5.201 -5.548 1.00 90.12 71 VAL A C 1
ATOM 558 O O . VAL A 1 71 ? 3.190 6.352 -5.730 1.00 90.12 71 VAL A O 1
ATOM 561 N N . ILE A 1 72 ? 4.649 4.901 -4.818 1.00 88.94 72 ILE A N 1
ATOM 562 C CA . ILE A 1 72 ? 5.463 5.870 -4.093 1.00 88.94 72 ILE A CA 1
ATOM 563 C C . ILE A 1 72 ? 6.937 5.515 -4.213 1.00 88.94 72 ILE A C 1
ATOM 565 O O . ILE A 1 72 ? 7.285 4.374 -4.513 1.00 88.94 72 ILE A O 1
ATOM 569 N N . ASP A 1 73 ? 7.794 6.487 -3.933 1.00 90.81 73 ASP A N 1
ATOM 570 C CA . ASP A 1 73 ? 9.236 6.290 -3.880 1.00 90.81 73 ASP A CA 1
ATOM 571 C C . ASP A 1 73 ? 9.692 5.744 -2.517 1.00 90.81 73 ASP A C 1
ATOM 573 O O . ASP A 1 73 ? 8.958 5.758 -1.521 1.00 90.81 73 ASP A O 1
ATOM 577 N N . GLU A 1 74 ? 10.939 5.278 -2.466 1.00 86.12 74 GLU A N 1
ATOM 578 C CA . GLU A 1 74 ? 11.545 4.681 -1.271 1.00 86.12 74 GLU A CA 1
ATOM 579 C C . GLU A 1 74 ? 11.576 5.646 -0.078 1.00 86.12 74 GLU A C 1
ATOM 581 O O . GLU A 1 74 ? 11.216 5.259 1.034 1.00 86.12 74 GLU A O 1
ATOM 586 N N . GLU A 1 75 ? 11.883 6.925 -0.311 1.00 88.50 75 GLU A N 1
ATOM 587 C CA . GLU A 1 75 ? 11.899 7.950 0.740 1.00 88.50 75 GLU A CA 1
ATOM 588 C C . GLU A 1 75 ? 10.530 8.108 1.418 1.00 88.50 75 GLU A C 1
ATOM 590 O O . GLU A 1 75 ? 10.427 8.200 2.646 1.00 88.50 75 GLU A O 1
ATOM 595 N N . GLU A 1 76 ? 9.452 8.106 0.629 1.00 87.69 76 GLU A N 1
ATOM 596 C CA . GLU A 1 76 ? 8.098 8.214 1.166 1.00 87.69 76 GLU A CA 1
ATOM 597 C C . GLU A 1 76 ? 7.676 6.916 1.869 1.00 87.69 76 GLU A C 1
ATOM 599 O O . GLU A 1 76 ? 7.027 6.952 2.919 1.00 87.69 76 GLU A O 1
ATOM 604 N N . TYR A 1 77 ? 8.096 5.765 1.347 1.00 87.38 77 TYR A N 1
ATOM 605 C CA . TYR A 1 77 ? 7.846 4.465 1.963 1.00 87.38 77 TYR A CA 1
ATOM 606 C C . TYR A 1 77 ? 8.499 4.363 3.346 1.00 87.38 77 TYR A C 1
ATOM 608 O O . TYR A 1 77 ? 7.851 3.944 4.314 1.00 87.38 77 TYR A O 1
ATOM 616 N N . GLU A 1 78 ? 9.756 4.794 3.470 1.00 86.56 78 GLU A N 1
ATOM 617 C CA . GLU A 1 78 ? 10.474 4.856 4.743 1.00 86.56 78 GLU A CA 1
ATOM 618 C C . GLU A 1 78 ? 9.836 5.855 5.713 1.00 86.56 78 GLU A C 1
ATOM 620 O O . GLU A 1 78 ? 9.728 5.579 6.914 1.00 86.56 78 GLU A O 1
ATOM 625 N N . LEU A 1 79 ? 9.372 7.002 5.209 1.00 86.88 79 LEU A N 1
ATOM 626 C CA . LEU A 1 79 ? 8.686 8.009 6.014 1.00 86.88 79 LEU A CA 1
ATOM 627 C C . LEU A 1 79 ? 7.392 7.457 6.622 1.00 86.88 79 LEU A C 1
ATOM 629 O O . LEU A 1 79 ? 7.148 7.642 7.817 1.00 86.88 79 LEU A O 1
ATOM 633 N N . ILE A 1 80 ? 6.581 6.757 5.827 1.00 84.94 80 ILE A N 1
ATOM 634 C CA . ILE A 1 80 ? 5.336 6.132 6.290 1.00 84.94 80 ILE A CA 1
ATOM 635 C C . ILE A 1 80 ? 5.646 5.002 7.274 1.00 84.94 80 ILE A C 1
ATOM 637 O O . ILE A 1 80 ? 5.029 4.942 8.338 1.00 84.94 80 ILE A O 1
ATOM 641 N N . CYS A 1 81 ? 6.644 4.158 6.982 1.00 81.94 81 CYS A N 1
ATOM 642 C CA . CYS A 1 81 ? 7.117 3.146 7.930 1.00 81.94 81 CYS A CA 1
ATOM 643 C C . CYS A 1 81 ? 7.460 3.790 9.280 1.00 81.94 81 CYS A C 1
ATOM 645 O O . CYS A 1 81 ? 6.949 3.370 10.315 1.00 81.94 81 CYS A O 1
ATOM 647 N N . ARG A 1 82 ? 8.260 4.862 9.287 1.00 80.88 82 ARG A N 1
ATOM 648 C CA . ARG A 1 82 ? 8.641 5.586 10.511 1.00 80.88 82 ARG A CA 1
ATOM 649 C C . ARG A 1 82 ? 7.456 6.196 11.260 1.00 80.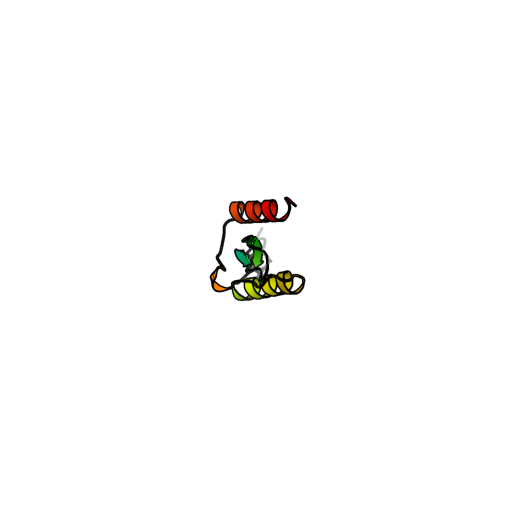88 82 ARG A C 1
ATOM 651 O O . ARG A 1 82 ? 7.490 6.229 12.489 1.00 80.88 82 ARG A O 1
ATOM 658 N N . GLN A 1 83 ? 6.439 6.691 10.556 1.00 72.81 83 GLN A N 1
ATOM 659 C CA . GLN A 1 83 ? 5.241 7.259 11.184 1.00 72.81 83 GLN A CA 1
ATOM 660 C C . GLN A 1 83 ? 4.387 6.192 11.876 1.00 72.81 83 GLN A C 1
ATOM 662 O O . GLN A 1 83 ? 3.925 6.428 12.993 1.00 7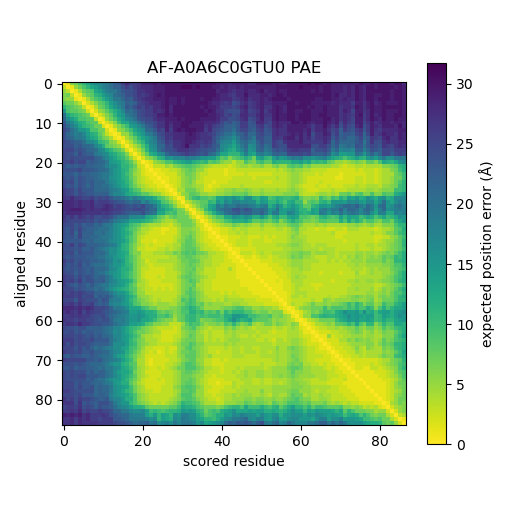2.81 83 GLN A O 1
ATOM 667 N N . GLU A 1 84 ? 4.240 5.011 11.273 1.00 62.66 84 GLU A N 1
ATOM 668 C CA . GLU A 1 84 ? 3.495 3.892 11.867 1.00 62.66 84 GLU A CA 1
ATOM 669 C C . GLU A 1 84 ? 4.161 3.363 13.155 1.00 62.66 84 GLU A C 1
ATOM 671 O O . GLU A 1 84 ? 3.465 2.966 14.090 1.00 62.66 84 GLU A O 1
ATOM 676 N N . PHE A 1 85 ? 5.498 3.415 13.248 1.00 50.44 85 PHE A N 1
ATOM 677 C CA . PHE A 1 85 ? 6.260 2.960 14.423 1.00 50.44 85 PHE A CA 1
ATOM 678 C C . PHE A 1 85 ? 6.381 3.988 15.559 1.00 50.44 85 PHE A C 1
ATOM 680 O O . PHE A 1 85 ? 6.890 3.645 16.624 1.00 50.44 85 PHE A O 1
ATOM 687 N N . ARG A 1 86 ? 5.928 5.239 15.389 1.00 46.59 86 ARG A N 1
ATOM 688 C CA . ARG A 1 86 ? 6.040 6.278 16.434 1.00 46.59 86 ARG A CA 1
ATOM 689 C C . ARG A 1 86 ? 4.854 6.264 17.421 1.00 46.59 86 ARG A C 1
ATOM 691 O O . ARG A 1 86 ? 4.313 7.326 17.741 1.00 46.59 86 ARG A O 1
ATOM 698 N N . LYS A 1 87 ? 4.442 5.080 17.882 1.00 42.25 87 LYS A N 1
ATOM 699 C CA . LYS A 1 87 ? 3.452 4.894 18.958 1.00 42.25 87 LYS A CA 1
ATOM 700 C C . LYS A 1 87 ? 4.085 4.348 20.224 1.00 42.25 87 LYS A C 1
ATOM 702 O O . LYS A 1 87 ? 4.945 3.454 20.102 1.00 42.25 87 LYS A O 1
#

pLDDT: mean 73.26, std 15.92, range [42.25, 90.81]

Secondary structure (DSSP, 8-state):
--------------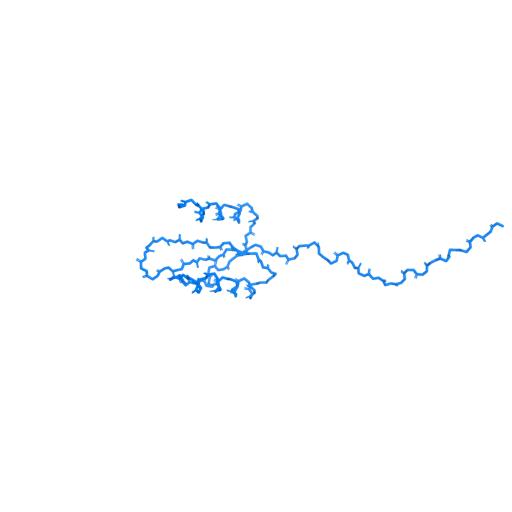---S--PEEEEEEEEESSS---EEEEEEESSHHHHHHHHHHHHHTTTEEEEEEEEEEE-HHHHHHHHHHHT--

Organism: NCBI:txid2704465

Radius of gyration: 21.35 Å; Cα contacts (8 Å, |Δi|>4): 109; chains: 1; bounding box: 63×36×52 Å

Nearest PDB structures (foldseek):
  5z98-assembly1_A-2  TM=5.380E-01  e=4.740E+00  Pan troglodytes
  4zqy-assembly1_A  TM=4.176E-01  e=3.247E+00  Hemachatus haemachatus
  8odz-assembly1_D  TM=5.815E-01  e=8.362E+00  Mus musculus
  5mg9-assembly1_A  TM=3.898E-01  e=5.727E+00  Dendroaspis angusticeps
  4iye-assembly1_A  TM=4.321E-01  e=7.851E+00  Dendroaspis angusticeps

Foldseek 3Di:
DDDDDDDPPDDDDDPPDPQLWFKKKWWWDAPPDPDTAIAIATGNDLVVSVVVVCVVPVVDSIDTDSVRIDTDDPVVSVVSVVVVPPD

Sequence (87 aa):
MERLPADKASTNNPPLYLSDMALYKIKLIKNISAREAWIPVNAHDIAQARNAATLKCTKTEFIPDYNSLQVIDEEEYELICRQEFRK

Mean predicted aligned error: 12.32 Å

Solvent-accessible surface area (backbone atoms only — not comparable to full-atom values): 5443 Å² total; per-residue (Å²): 142,80,84,79,84,84,72,88,86,72,86,84,75,74,85,81,79,76,70,71,55,46,38,31,38,31,36,34,48,47,86,86,55,98,57,85,43,60,48,64,36,81,22,70,43,72,71,53,32,50,53,54,44,46,60,62,20,72,80,46,85,39,43,68,37,75,87,56,53,41,80,48,55,70,71,58,41,52,51,38,50,54,60,70,65,74,116